Protein AF-A0A958HX29-F1 (afdb_monomer)

Nearest PDB structures (foldseek):
  5buq-assembly1_B  TM=5.689E-01  e=9.171E-02  Bacillus subtilis subsp. subtilis str. 168
  5buq-assembly1_A  TM=5.368E-01  e=3.095E-01  Bacillus subtilis subsp. subtilis str. 168
  8wkq-assembly1_WL  TM=6.192E-01  e=2.196E+00  Salmonella enterica subsp. enterica serovar Typhimurium str. LT2
  2vh2-assembly2_B  TM=7.432E-01  e=5.287E+00  Yersinia enterocolitica
  5x11-assembly3_D  TM=4.559E-01  e=6.052E+00  Bacillus spizizenii str. W23

Solvent-accessible surface area (backbone atoms only — not comparable to full-atom values): 3998 Å² total; per-residue (Å²): 136,87,74,81,82,70,56,43,68,61,52,32,62,58,51,56,70,38,80,55,32,68,43,66,48,52,53,44,84,98,46,99,55,75,47,71,51,73,43,63,27,59,73,53,49,52,49,50,28,60,78,68,74,50,88,67,91,49,76,76,70,78,108

Secondary structure (DSSP, 8-state):
-------HHHHHHHHTTSTTEEEEEEE-TT-SS-EEEEEE-HHHHHHHHHHTT---SSGGGG-

Sequence (63 aa):
AGGKNVAPQKMENMLITSRFVEQVLVIGDKRKFCSAIIVPTFPELEKYAADHQLEFRSYKDLC

Foldseek 3Di:
DPPPCDPQVVVQVVVCVDLQFPGKGWDDPPDPDIDMDTDTDQVVLVVVCVVVVNDDDDSVRSD

Mean predicted aligned error: 5.82 Å

Radius of gyration: 15.16 Å; Cα contacts (8 Å, |Δi|>4): 65; chains: 1; bounding box: 37×17×36 Å

pLDDT: mean 86.65, std 12.37, range [43.31, 96.12]

Structure (mmCIF, N/CA/C/O backbone):
data_AF-A0A958HX29-F1
#
_entry.id   AF-A0A958HX29-F1
#
loop_
_atom_site.group_PDB
_atom_site.id
_atom_site.type_symbol
_atom_site.label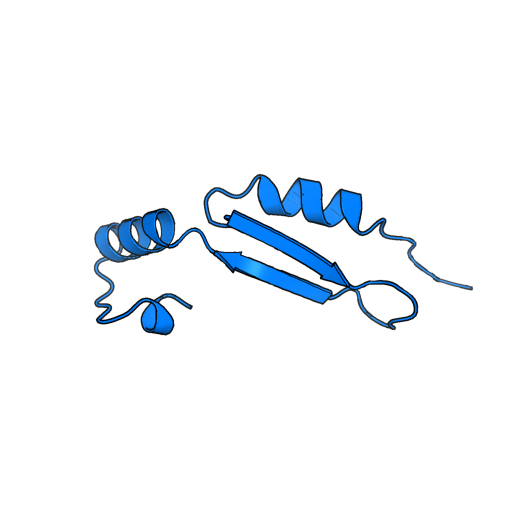_atom_id
_atom_site.label_alt_id
_atom_site.label_comp_id
_atom_site.label_asym_id
_atom_site.label_entity_id
_atom_site.label_seq_id
_atom_site.pdbx_PDB_ins_code
_atom_site.Cartn_x
_atom_site.Cartn_y
_atom_site.Cartn_z
_atom_site.occupancy
_atom_site.B_iso_or_equiv
_atom_site.auth_seq_id
_atom_site.auth_comp_id
_atom_site.auth_asym_id
_atom_site.auth_atom_id
_atom_site.pdbx_PDB_model_num
ATOM 1 N N . ALA A 1 1 ? 18.836 2.914 -26.184 1.00 43.31 1 ALA A N 1
ATOM 2 C CA . ALA A 1 1 ? 18.573 2.190 -24.924 1.00 43.31 1 ALA A CA 1
ATOM 3 C C . ALA A 1 1 ? 18.100 3.192 -23.872 1.00 43.31 1 ALA A C 1
ATOM 5 O O . ALA A 1 1 ? 18.910 3.789 -23.184 1.00 43.31 1 ALA A O 1
ATOM 6 N N . GLY A 1 2 ? 16.795 3.471 -23.830 1.00 44.19 2 GLY A N 1
ATOM 7 C CA . GLY A 1 2 ? 16.196 4.499 -22.962 1.00 44.19 2 GLY A CA 1
ATOM 8 C C . GLY A 1 2 ? 15.643 3.936 -21.653 1.00 44.19 2 GLY A C 1
ATOM 9 O O . GLY A 1 2 ? 14.581 4.363 -21.209 1.00 44.19 2 GLY A O 1
ATOM 10 N N . GLY A 1 3 ? 16.299 2.923 -21.082 1.00 54.34 3 GLY A N 1
ATOM 11 C CA . GLY A 1 3 ? 15.861 2.310 -19.833 1.00 54.34 3 GLY A CA 1
ATOM 12 C C . GLY A 1 3 ? 16.087 3.285 -18.688 1.00 54.34 3 GLY A C 1
ATOM 13 O O . GLY A 1 3 ? 17.216 3.450 -18.235 1.00 54.34 3 GLY A O 1
ATOM 14 N N . LYS A 1 4 ? 15.031 3.963 -18.232 1.00 59.38 4 LYS A N 1
ATOM 15 C CA . LYS A 1 4 ? 15.060 4.679 -16.955 1.00 59.38 4 LYS A CA 1
ATOM 16 C C . LYS A 1 4 ? 15.262 3.618 -15.868 1.00 59.38 4 LYS A C 1
ATOM 18 O O . LYS A 1 4 ? 14.301 2.983 -15.451 1.00 59.38 4 LYS A O 1
ATOM 23 N N . ASN A 1 5 ? 16.517 3.388 -15.479 1.00 63.25 5 ASN A N 1
ATOM 24 C CA . ASN A 1 5 ? 16.926 2.462 -14.422 1.00 63.25 5 ASN A CA 1
ATOM 25 C C . ASN A 1 5 ? 16.460 3.002 -13.068 1.00 63.25 5 ASN A C 1
ATOM 27 O O . ASN A 1 5 ? 17.234 3.563 -12.295 1.00 63.25 5 ASN A O 1
ATOM 31 N N . VAL A 1 6 ? 15.164 2.894 -12.799 1.00 67.44 6 VAL A N 1
ATOM 32 C CA . VAL A 1 6 ? 14.639 3.150 -11.467 1.00 67.44 6 VAL A CA 1
ATOM 33 C C . VAL A 1 6 ? 14.963 1.919 -10.632 1.00 67.44 6 VAL A C 1
ATOM 35 O O . VAL A 1 6 ? 14.417 0.846 -10.875 1.00 67.44 6 VAL A O 1
ATOM 38 N N . ALA A 1 7 ? 15.885 2.064 -9.680 1.00 79.12 7 ALA A N 1
ATOM 39 C CA . ALA A 1 7 ? 16.222 0.988 -8.757 1.00 79.12 7 ALA A CA 1
ATOM 40 C C . ALA A 1 7 ? 14.968 0.617 -7.938 1.00 79.12 7 ALA A C 1
ATOM 42 O O . ALA A 1 7 ? 14.461 1.494 -7.228 1.00 79.12 7 ALA A O 1
ATOM 43 N N . PRO A 1 8 ? 14.475 -0.638 -8.003 1.00 82.19 8 PRO A N 1
ATOM 44 C CA . PRO A 1 8 ? 13.279 -1.070 -7.274 1.00 82.19 8 PRO A CA 1
ATOM 45 C C . PRO A 1 8 ? 13.344 -0.715 -5.788 1.00 82.19 8 PRO A C 1
ATOM 47 O O . PRO A 1 8 ? 12.431 -0.088 -5.261 1.00 82.19 8 PRO A O 1
ATOM 50 N N . GLN A 1 9 ? 14.505 -0.944 -5.175 1.00 85.06 9 GLN A N 1
ATOM 51 C CA . GLN A 1 9 ? 14.767 -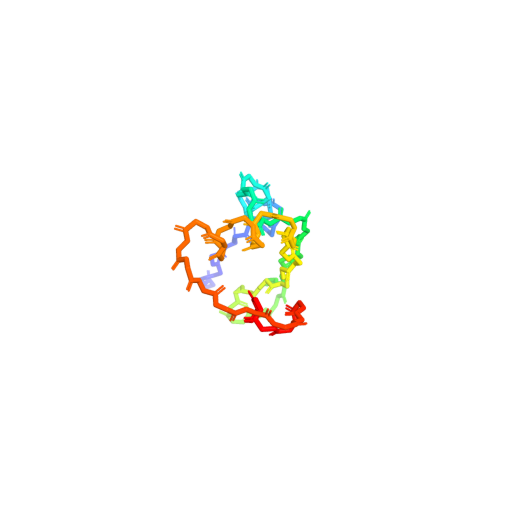0.650 -3.770 1.00 85.06 9 GLN A CA 1
ATOM 52 C C . GLN A 1 9 ? 14.599 0.834 -3.408 1.00 85.06 9 GLN A C 1
ATOM 54 O O . GLN A 1 9 ? 14.146 1.165 -2.317 1.00 85.06 9 GLN A O 1
ATOM 59 N N . LYS A 1 10 ? 14.920 1.761 -4.323 1.00 87.94 10 LYS A N 1
ATOM 60 C CA . LYS A 1 10 ? 14.696 3.194 -4.081 1.00 87.94 10 LYS A CA 1
ATOM 61 C C . LYS A 1 10 ? 13.201 3.512 -4.029 1.00 87.94 10 LYS A C 1
ATOM 63 O O . LYS A 1 10 ? 12.791 4.323 -3.207 1.00 87.94 10 LYS A O 1
ATOM 68 N N . MET A 1 11 ? 12.400 2.884 -4.890 1.00 88.88 11 MET A N 1
ATOM 69 C CA . MET A 1 11 ? 10.946 3.062 -4.868 1.00 88.88 11 MET A CA 1
ATOM 70 C C . MET A 1 11 ? 10.320 2.413 -3.637 1.00 88.88 11 MET A C 1
ATOM 72 O O . MET A 1 11 ? 9.489 3.044 -2.996 1.00 88.88 11 MET A O 1
ATOM 76 N N . GLU A 1 12 ? 10.753 1.207 -3.271 1.00 91.12 12 GLU A N 1
ATOM 77 C CA . GLU A 1 12 ? 10.296 0.519 -2.056 1.00 91.12 12 GLU A CA 1
ATOM 78 C C . GLU A 1 12 ? 10.569 1.366 -0.812 1.00 91.12 12 GLU A C 1
ATOM 80 O O . GLU A 1 12 ? 9.649 1.648 -0.047 1.00 91.12 12 GLU A O 1
ATOM 85 N N . ASN A 1 13 ? 11.798 1.874 -0.674 1.00 92.56 13 ASN A N 1
ATOM 86 C CA . ASN A 1 13 ? 12.185 2.726 0.448 1.00 92.56 13 ASN A CA 1
ATOM 87 C C . ASN A 1 13 ? 11.376 4.023 0.516 1.00 92.56 13 ASN A C 1
ATOM 89 O O . ASN A 1 13 ? 11.142 4.524 1.606 1.00 92.56 13 ASN A O 1
ATOM 93 N N . MET A 1 14 ? 10.960 4.587 -0.620 1.00 92.31 14 MET A N 1
ATOM 94 C CA . MET A 1 14 ? 10.079 5.756 -0.626 1.00 92.31 14 MET A CA 1
ATOM 95 C C . MET A 1 14 ? 8.650 5.381 -0.223 1.00 92.31 14 MET A C 1
ATOM 97 O O . MET A 1 14 ? 8.042 6.077 0.584 1.00 92.31 14 MET A O 1
ATOM 101 N N . LEU A 1 15 ? 8.112 4.287 -0.761 1.00 91.81 15 LEU A N 1
ATOM 102 C CA . LEU A 1 15 ? 6.728 3.872 -0.525 1.00 91.81 15 LEU A CA 1
ATOM 103 C C . LEU A 1 15 ? 6.490 3.427 0.923 1.00 91.81 15 LEU A C 1
ATOM 105 O O . LEU A 1 15 ? 5.469 3.799 1.494 1.00 91.81 15 LEU A O 1
ATOM 109 N N . ILE A 1 16 ? 7.448 2.731 1.543 1.00 93.75 16 ILE A N 1
ATOM 110 C CA . ILE A 1 16 ? 7.339 2.261 2.935 1.00 93.75 16 ILE A CA 1
ATOM 111 C C . ILE A 1 16 ? 7.371 3.399 3.972 1.00 93.75 16 ILE A C 1
ATOM 113 O O . ILE A 1 16 ? 7.047 3.188 5.134 1.00 93.75 16 ILE A O 1
ATOM 117 N N . THR A 1 17 ? 7.738 4.626 3.577 1.00 95.00 17 THR A N 1
ATOM 118 C CA . THR A 1 17 ? 7.618 5.799 4.469 1.00 95.00 17 THR A CA 1
ATOM 119 C C . THR A 1 17 ? 6.177 6.255 4.677 1.00 95.00 17 THR A C 1
ATOM 121 O O . THR A 1 17 ? 5.893 7.010 5.607 1.00 95.00 17 THR A O 1
ATOM 124 N N . SER A 1 18 ? 5.256 5.818 3.817 1.00 95.50 18 SER A N 1
ATOM 125 C CA . SER A 1 18 ? 3.837 6.090 3.991 1.00 95.50 18 SER A CA 1
ATOM 126 C C . SER A 1 18 ? 3.293 5.276 5.159 1.00 95.50 18 SER A C 1
ATOM 128 O O . SER A 1 18 ? 3.385 4.054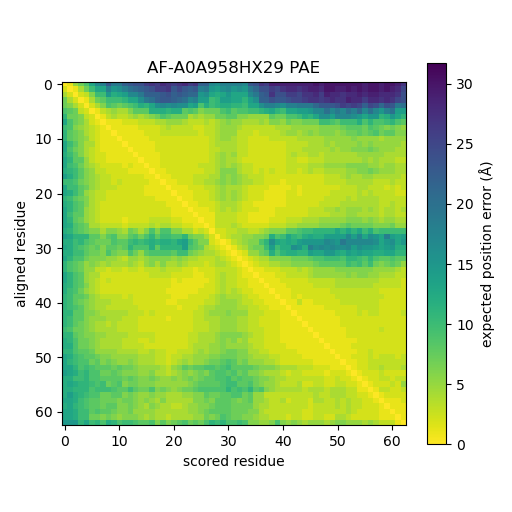 5.153 1.00 95.50 18 SER A O 1
ATOM 130 N N . ARG A 1 19 ? 2.616 5.932 6.108 1.00 94.75 19 ARG A N 1
ATOM 131 C CA . ARG A 1 19 ? 1.899 5.243 7.200 1.00 94.75 19 ARG A CA 1
ATOM 132 C C . ARG A 1 19 ? 0.866 4.222 6.707 1.00 94.75 19 ARG A C 1
ATOM 134 O O . ARG A 1 19 ? 0.540 3.286 7.423 1.00 94.75 19 ARG A O 1
ATOM 141 N N . PHE A 1 20 ? 0.370 4.392 5.482 1.00 94.81 20 PHE A N 1
ATOM 142 C CA . PHE A 1 20 ? -0.613 3.500 4.872 1.00 94.81 20 PHE A CA 1
ATOM 143 C C . PHE A 1 20 ? 0.004 2.267 4.203 1.00 94.81 20 PHE A C 1
ATOM 145 O O . PHE A 1 20 ? -0.746 1.425 3.724 1.00 94.81 20 PHE A O 1
ATOM 152 N N . VAL A 1 21 ? 1.334 2.162 4.120 1.00 95.94 21 VAL A N 1
ATOM 153 C CA . VAL A 1 21 ? 2.034 1.059 3.450 1.00 95.94 21 VAL A CA 1
ATOM 154 C C . VAL A 1 21 ? 2.759 0.227 4.499 1.00 95.94 21 VAL A C 1
ATOM 156 O O . VAL A 1 21 ? 3.741 0.679 5.078 1.00 95.94 21 VAL A O 1
ATOM 159 N N . GLU A 1 22 ? 2.301 -1.005 4.705 1.00 94.88 22 GLU A N 1
ATOM 160 C CA . GLU A 1 22 ? 2.943 -1.954 5.616 1.00 94.88 22 GLU A CA 1
ATOM 161 C C . GLU A 1 22 ? 4.071 -2.708 4.904 1.00 94.88 22 GLU A C 1
ATOM 163 O O . GLU A 1 22 ? 5.168 -2.869 5.436 1.00 94.88 22 GLU A O 1
ATOM 168 N N . GLN A 1 23 ? 3.815 -3.151 3.668 1.00 94.00 23 GLN A N 1
ATOM 169 C CA . GLN A 1 23 ? 4.797 -3.844 2.836 1.00 94.00 23 GLN A CA 1
ATOM 170 C C . GLN A 1 23 ? 4.665 -3.415 1.381 1.00 94.00 23 GLN A C 1
ATOM 172 O O . GLN A 1 23 ? 3.575 -3.116 0.890 1.00 94.00 23 GLN A O 1
ATOM 177 N N . VAL A 1 24 ? 5.784 -3.424 0.665 1.00 95.12 24 VAL A N 1
ATOM 178 C CA . VAL A 1 24 ? 5.820 -3.101 -0.757 1.00 95.12 24 VAL A CA 1
ATOM 179 C C . VAL A 1 24 ? 6.865 -3.946 -1.473 1.00 95.12 24 VAL A C 1
ATOM 181 O O . VAL A 1 24 ? 7.969 -4.132 -0.971 1.00 95.12 24 VAL A O 1
ATOM 184 N N . LEU A 1 25 ? 6.509 -4.437 -2.657 1.00 92.94 25 LEU A N 1
ATOM 185 C CA . LEU A 1 25 ? 7.406 -5.134 -3.572 1.00 92.94 25 LEU A CA 1
ATOM 186 C C . LEU A 1 25 ? 7.328 -4.480 -4.948 1.00 92.94 25 LEU A C 1
ATOM 188 O O . LEU A 1 25 ? 6.273 -4.495 -5.587 1.00 92.94 25 LEU A O 1
ATOM 192 N N . VAL A 1 26 ? 8.441 -3.934 -5.429 1.00 90.88 26 VAL A N 1
ATOM 193 C CA . VAL A 1 26 ? 8.511 -3.265 -6.730 1.00 90.88 26 VAL A CA 1
ATOM 194 C C . VAL A 1 26 ? 9.036 -4.224 -7.795 1.00 90.88 26 VAL A C 1
ATOM 196 O O . VAL A 1 26 ? 10.130 -4.773 -7.714 1.00 90.88 26 VAL A O 1
ATOM 199 N N . ILE A 1 27 ? 8.254 -4.388 -8.860 1.00 87.81 27 ILE A N 1
ATOM 200 C CA . ILE A 1 27 ? 8.542 -5.258 -9.998 1.00 87.81 27 ILE A CA 1
ATOM 201 C C . ILE A 1 27 ? 8.879 -4.375 -11.201 1.00 87.81 27 ILE A C 1
ATOM 203 O O . ILE A 1 27 ? 7.992 -3.817 -11.851 1.00 87.81 27 ILE A O 1
ATOM 207 N N . GLY A 1 28 ? 10.173 -4.247 -11.497 1.00 79.19 28 GLY A N 1
ATOM 208 C CA . GLY A 1 28 ? 10.680 -3.437 -12.613 1.00 79.19 28 GLY A CA 1
ATOM 209 C C . GLY A 1 28 ? 11.585 -4.178 -13.600 1.00 79.19 28 GLY A C 1
ATOM 210 O O . GLY A 1 28 ? 11.832 -3.657 -14.687 1.00 79.19 28 GLY A O 1
ATOM 211 N N . ASP A 1 29 ? 12.069 -5.381 -13.271 1.00 72.88 29 ASP A N 1
ATOM 212 C CA . ASP A 1 29 ? 13.040 -6.077 -14.125 1.00 72.88 29 ASP A CA 1
ATOM 213 C C . 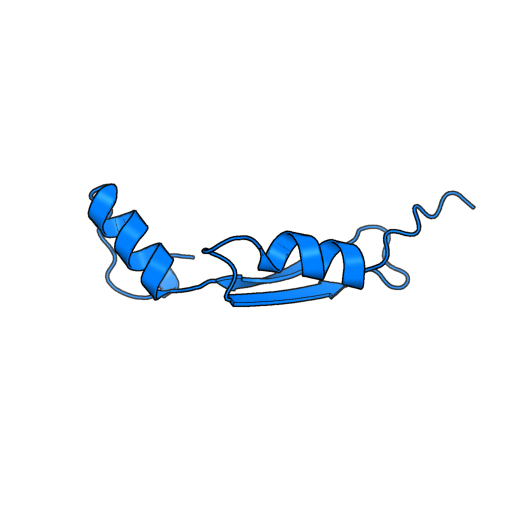ASP A 1 29 ? 12.420 -6.494 -15.470 1.00 72.88 29 ASP A C 1
ATOM 215 O O . ASP A 1 29 ? 11.372 -7.141 -15.521 1.00 72.88 29 ASP A O 1
ATOM 219 N N . LYS A 1 30 ? 13.063 -6.080 -16.571 1.00 69.38 30 LYS A N 1
ATOM 220 C CA . LYS A 1 30 ? 12.681 -6.350 -17.975 1.00 69.38 30 LYS A CA 1
ATOM 221 C C . LYS A 1 30 ? 11.233 -6.003 -18.361 1.00 69.38 30 LYS A C 1
ATOM 223 O O . LYS A 1 30 ? 10.753 -6.451 -19.405 1.00 69.38 30 LYS A O 1
ATOM 228 N N . ARG A 1 31 ? 10.528 -5.181 -17.579 1.00 69.62 31 ARG A N 1
ATOM 229 C CA . ARG A 1 31 ? 9.170 -4.717 -17.904 1.00 69.62 31 ARG A CA 1
ATOM 230 C C . ARG A 1 31 ? 9.198 -3.317 -18.507 1.00 69.62 31 ARG A C 1
ATOM 232 O O . ARG A 1 31 ? 10.018 -2.481 -18.149 1.00 69.62 31 ARG A O 1
ATOM 239 N N . LYS A 1 32 ? 8.255 -3.043 -19.417 1.00 73.31 32 LYS A N 1
ATOM 240 C CA . LYS A 1 32 ? 8.067 -1.701 -20.005 1.00 73.31 32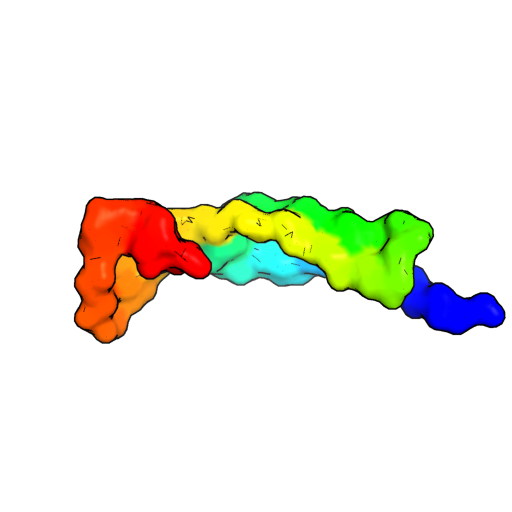 LYS A CA 1
ATOM 241 C C . LYS A 1 32 ? 7.677 -0.647 -18.957 1.00 73.31 32 LYS A C 1
ATOM 243 O O . LYS A 1 32 ? 7.890 0.538 -19.190 1.00 73.31 32 LYS A O 1
ATOM 248 N N . PHE A 1 33 ? 7.128 -1.085 -17.823 1.00 78.88 33 PHE A N 1
ATOM 249 C CA . PHE A 1 33 ? 6.684 -0.248 -16.713 1.00 78.88 33 PHE A CA 1
ATOM 250 C C . PHE A 1 33 ? 7.127 -0.867 -15.387 1.00 78.88 33 PHE A C 1
ATOM 252 O O . PHE A 1 33 ? 7.111 -2.090 -15.245 1.00 78.88 33 PHE A O 1
ATOM 259 N N . CYS A 1 34 ? 7.484 -0.022 -14.420 1.00 82.56 34 CYS A N 1
ATOM 260 C CA . CYS A 1 34 ? 7.614 -0.448 -13.031 1.00 82.56 34 CYS A CA 1
ATOM 261 C C . CYS A 1 34 ? 6.214 -0.598 -12.428 1.00 82.56 34 CYS A C 1
ATOM 263 O O . CYS A 1 34 ? 5.386 0.304 -12.551 1.00 82.56 34 CYS A O 1
ATOM 265 N N . SER A 1 35 ? 5.959 -1.725 -11.779 1.00 89.75 35 SER A N 1
ATOM 266 C CA . SER A 1 35 ? 4.738 -1.988 -11.014 1.00 89.75 35 SER A CA 1
ATOM 267 C C . SER A 1 35 ? 5.101 -2.229 -9.552 1.00 89.75 35 SER A C 1
ATOM 269 O O . SER A 1 35 ? 6.254 -2.527 -9.252 1.00 89.75 35 SER A O 1
ATOM 271 N N . ALA A 1 36 ? 4.136 -2.124 -8.644 1.00 91.50 36 ALA A N 1
ATOM 272 C CA . ALA A 1 36 ? 4.338 -2.440 -7.236 1.00 91.50 36 ALA A CA 1
ATOM 273 C C . ALA A 1 36 ? 3.157 -3.256 -6.705 1.00 91.50 36 ALA A C 1
ATOM 275 O O . ALA A 1 36 ? 2.016 -3.010 -7.091 1.00 91.50 36 ALA A O 1
ATOM 276 N N . ILE A 1 37 ? 3.445 -4.218 -5.834 1.00 93.38 37 ILE A N 1
ATOM 277 C CA . ILE A 1 37 ? 2.456 -4.876 -4.980 1.00 93.38 37 ILE A CA 1
ATOM 278 C C . ILE A 1 37 ? 2.574 -4.214 -3.613 1.00 93.38 37 ILE A C 1
ATOM 280 O O . ILE A 1 37 ? 3.678 -4.126 -3.080 1.00 93.38 37 ILE A O 1
ATOM 284 N N . ILE A 1 38 ? 1.459 -3.725 -3.078 1.00 94.44 38 ILE A N 1
ATOM 285 C CA . ILE A 1 38 ? 1.407 -3.009 -1.802 1.00 94.44 38 ILE A CA 1
ATOM 286 C C . ILE A 1 38 ? 0.461 -3.757 -0.868 1.00 94.44 38 ILE A C 1
ATOM 288 O O . ILE A 1 38 ? -0.669 -4.060 -1.249 1.00 94.44 38 ILE A O 1
ATOM 292 N N . VAL A 1 39 ? 0.928 -4.028 0.348 1.00 94.94 39 VAL A N 1
ATOM 293 C CA . VAL A 1 39 ? 0.087 -4.436 1.474 1.00 94.94 39 VAL A CA 1
ATOM 294 C C . VAL A 1 39 ? -0.168 -3.187 2.313 1.00 94.94 39 VAL A C 1
ATOM 296 O O . VAL A 1 39 ? 0.798 -2.587 2.799 1.00 94.94 39 VAL A O 1
ATOM 299 N N . PRO A 1 40 ? -1.426 -2.744 2.444 1.00 95.25 40 PRO A N 1
ATOM 300 C CA . PRO A 1 40 ? -1.726 -1.558 3.216 1.00 95.25 40 PRO A CA 1
ATOM 301 C C . PRO A 1 40 ? -1.734 -1.843 4.716 1.00 95.25 40 PRO A C 1
ATOM 303 O O . PRO A 1 40 ? -2.047 -2.947 5.155 1.00 95.25 40 PRO A O 1
ATOM 306 N N . THR A 1 41 ? -1.476 -0.803 5.500 1.00 96.00 41 THR A N 1
ATOM 307 C CA . THR A 1 41 ? -1.628 -0.840 6.956 1.00 96.00 41 THR A CA 1
ATOM 308 C C . THR A 1 41 ? -3.111 -0.734 7.314 1.00 96.00 41 THR A C 1
ATOM 310 O O . THR A 1 41 ? -3.658 0.367 7.397 1.00 96.00 41 THR A O 1
ATOM 313 N N . PHE A 1 42 ? -3.780 -1.866 7.541 1.00 9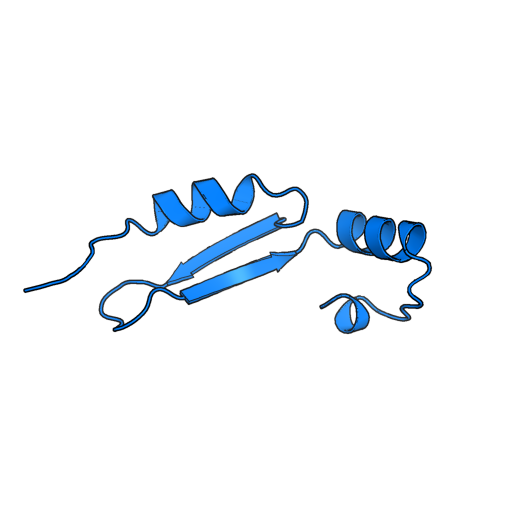3.56 42 PHE A N 1
ATOM 314 C CA . PHE A 1 42 ? -5.219 -1.882 7.837 1.00 93.56 42 PHE A CA 1
ATOM 315 C C . PHE A 1 42 ? -5.636 -1.023 9.043 1.00 93.56 42 PHE A C 1
ATOM 317 O O . PHE A 1 42 ? -6.611 -0.289 8.896 1.00 93.56 42 PHE A O 1
ATOM 324 N N . PRO A 1 43 ? -4.907 -0.990 10.178 1.00 94.38 43 PRO A N 1
ATOM 325 C CA . PRO A 1 43 ? -5.254 -0.099 11.290 1.00 94.38 43 PRO A CA 1
ATOM 326 C C . PRO A 1 43 ? -5.289 1.392 10.910 1.00 94.38 43 PRO A C 1
ATOM 328 O O . PRO A 1 43 ? -6.149 2.139 11.373 1.00 94.38 43 PRO A O 1
ATOM 331 N N . GLU A 1 44 ? -4.381 1.840 10.035 1.00 95.31 44 GLU A N 1
ATOM 332 C CA . GLU A 1 44 ? -4.371 3.228 9.553 1.00 95.31 44 GLU A CA 1
ATOM 333 C C . GLU A 1 44 ? -5.513 3.491 8.562 1.00 95.31 44 GLU A C 1
ATOM 335 O O . GLU A 1 44 ? -6.057 4.596 8.540 1.00 95.31 44 GLU A O 1
ATOM 340 N N . LEU A 1 45 ? -5.916 2.486 7.772 1.00 94.38 45 LEU A N 1
ATOM 341 C CA . LEU A 1 45 ? -7.086 2.577 6.894 1.00 94.38 45 LEU A CA 1
ATOM 342 C C . LEU A 1 45 ? -8.403 2.612 7.676 1.00 94.38 45 LEU A C 1
ATOM 344 O O . LEU A 1 45 ? -9.270 3.417 7.351 1.00 94.38 45 LEU A O 1
ATOM 348 N N . GLU A 1 46 ? -8.549 1.797 8.723 1.00 94.00 46 GLU A N 1
ATOM 349 C CA . GLU A 1 46 ? -9.714 1.830 9.616 1.00 94.00 46 GLU A CA 1
ATOM 350 C C . GLU A 1 46 ? -9.848 3.199 10.286 1.00 94.00 46 GLU A C 1
ATOM 352 O O . GLU A 1 46 ? -10.928 3.790 10.300 1.00 94.00 46 GLU A O 1
ATOM 357 N N . LYS A 1 47 ? -8.733 3.738 10.795 1.00 94.94 47 LYS A N 1
ATOM 358 C CA . LYS A 1 47 ? -8.693 5.081 11.377 1.00 94.94 47 LYS A CA 1
ATOM 359 C C . LYS A 1 47 ? -9.082 6.145 10.356 1.00 94.94 47 LYS A C 1
ATOM 361 O O . LYS A 1 47 ? -9.904 7.003 10.656 1.00 94.94 47 LYS A O 1
ATOM 366 N N . TYR A 1 48 ? -8.529 6.073 9.145 1.00 94.75 48 TYR A N 1
ATOM 367 C CA . TYR A 1 48 ? -8.896 6.981 8.063 1.00 94.75 48 TYR A CA 1
ATOM 368 C C . TYR A 1 48 ? -10.394 6.900 7.742 1.00 94.75 48 TYR A C 1
ATOM 370 O O . TYR A 1 48 ? -11.043 7.937 7.624 1.00 94.75 48 TYR A O 1
ATOM 378 N N . ALA A 1 49 ? -10.953 5.691 7.653 1.00 94.56 49 ALA A N 1
ATOM 379 C CA . ALA A 1 49 ? -12.373 5.481 7.410 1.00 94.56 49 ALA A CA 1
ATOM 380 C C . ALA A 1 49 ? -13.239 6.070 8.533 1.00 94.56 49 ALA A C 1
ATOM 382 O O . ALA A 1 49 ? -14.196 6.786 8.246 1.00 94.56 49 ALA A O 1
ATOM 383 N N . ALA A 1 50 ? -12.864 5.859 9.797 1.00 93.69 50 ALA A N 1
ATOM 384 C CA . ALA A 1 50 ? -13.554 6.440 10.945 1.00 93.69 50 ALA A CA 1
ATOM 385 C C . ALA A 1 50 ? -13.511 7.980 10.933 1.00 93.69 50 ALA A C 1
ATOM 387 O O . ALA A 1 50 ? -14.552 8.622 11.083 1.00 93.69 50 ALA A O 1
ATOM 388 N N . ASP A 1 51 ? -12.337 8.569 10.681 1.00 96.12 51 ASP A N 1
ATOM 389 C CA . ASP A 1 51 ? -12.139 10.025 10.611 1.00 96.12 51 ASP A CA 1
ATOM 390 C C . ASP A 1 51 ? -12.958 10.672 9.474 1.00 96.12 51 ASP A C 1
ATOM 392 O O . ASP A 1 51 ? -13.356 11.832 9.576 1.00 96.12 51 ASP A O 1
ATOM 396 N N . HIS A 1 52 ? -13.231 9.922 8.400 1.00 94.88 52 HIS A N 1
ATOM 397 C CA . HIS A 1 52 ? -13.963 10.390 7.215 1.00 94.88 52 HIS A CA 1
ATOM 398 C C . HIS A 1 52 ? -15.408 9.874 7.140 1.00 94.88 52 HIS A C 1
ATOM 400 O O . HIS A 1 52 ? -16.066 10.080 6.123 1.00 94.88 52 HIS A O 1
ATOM 406 N N . GLN A 1 53 ? -15.912 9.228 8.199 1.00 94.81 53 GLN A N 1
ATOM 407 C CA . GLN A 1 53 ? -17.274 8.675 8.263 1.00 94.81 53 GLN A CA 1
ATOM 408 C C . GLN A 1 53 ? -17.584 7.682 7.124 1.00 94.81 53 GLN A C 1
ATOM 410 O O . GLN A 1 53 ? -18.706 7.616 6.622 1.00 94.81 53 GLN A O 1
ATOM 415 N N . LEU A 1 54 ? -16.581 6.908 6.706 1.00 93.75 54 LEU A N 1
ATOM 416 C CA . LEU A 1 54 ? -16.727 5.849 5.714 1.00 93.75 54 LEU A CA 1
ATOM 417 C C . LEU A 1 54 ? -17.153 4.555 6.412 1.00 93.75 54 LEU A C 1
ATOM 419 O O . LEU A 1 54 ? -16.447 4.040 7.279 1.00 93.75 54 LEU A O 1
ATOM 423 N N . GLU A 1 55 ? -18.305 4.012 6.022 1.00 91.38 55 GLU A N 1
ATOM 424 C CA . GLU A 1 55 ? -18.746 2.700 6.492 1.00 91.38 55 GLU A CA 1
ATOM 425 C C . GLU A 1 55 ? -17.964 1.587 5.786 1.00 91.38 55 GLU A C 1
ATOM 427 O O . GLU A 1 55 ? -17.915 1.528 4.558 1.00 91.38 55 GLU A O 1
ATOM 432 N N . PHE A 1 56 ? -17.406 0.660 6.562 1.00 92.00 56 PHE A N 1
ATOM 433 C CA . PHE A 1 56 ? -16.770 -0.552 6.055 1.00 92.00 56 PHE A CA 1
ATOM 434 C C . PHE A 1 56 ? -17.231 -1.756 6.880 1.00 92.00 56 PHE A C 1
ATOM 436 O O . PHE A 1 56 ? -17.533 -1.633 8.068 1.00 92.00 56 PHE A O 1
ATOM 443 N N . ARG A 1 57 ? -17.328 -2.932 6.253 1.00 89.88 57 ARG A N 1
ATOM 444 C CA . ARG A 1 57 ? -17.750 -4.179 6.921 1.00 89.8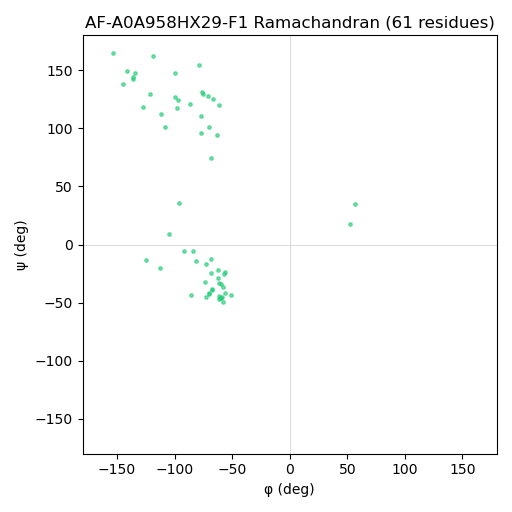8 57 ARG A CA 1
ATOM 445 C C . ARG A 1 57 ? -16.621 -5.194 7.005 1.00 89.88 57 ARG A C 1
ATOM 447 O O . ARG A 1 57 ? -16.680 -6.125 7.802 1.00 89.88 57 ARG A O 1
ATOM 454 N N . SER A 1 58 ? -15.610 -5.034 6.163 1.00 90.44 58 SER A N 1
ATOM 455 C CA . SER A 1 58 ? -14.454 -5.907 6.078 1.00 90.44 58 SER A CA 1
ATOM 456 C C . SER A 1 58 ? -13.245 -5.151 5.539 1.00 90.44 58 SER A C 1
ATOM 458 O O . SER A 1 58 ? -13.379 -4.112 4.896 1.00 90.44 58 SER A O 1
ATOM 460 N N . TYR A 1 59 ? -12.058 -5.728 5.708 1.00 87.25 59 TYR A N 1
ATOM 461 C CA . TYR A 1 59 ? -10.824 -5.210 5.110 1.00 87.25 59 TYR A CA 1
ATOM 462 C C . TYR A 1 59 ? -10.865 -5.081 3.592 1.00 87.25 59 TYR A C 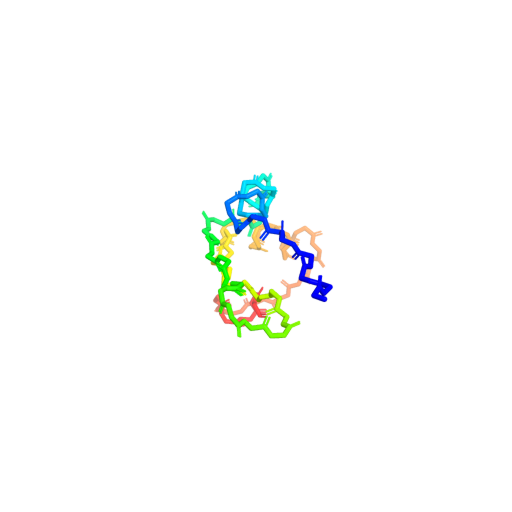1
ATOM 464 O O . TYR A 1 59 ? -10.162 -4.250 3.028 1.00 87.25 59 TYR A O 1
ATOM 472 N N . LYS A 1 60 ? -11.712 -5.868 2.925 1.00 89.62 60 LYS A N 1
ATOM 473 C CA . LYS A 1 60 ? -11.892 -5.775 1.480 1.00 89.62 60 LYS A CA 1
ATOM 474 C C . LYS A 1 60 ? -12.570 -4.469 1.058 1.00 89.62 60 LYS A C 1
ATOM 476 O O . LYS A 1 60 ? -12.377 -4.055 -0.071 1.00 89.62 60 LYS A O 1
ATOM 481 N N . ASP A 1 61 ? -13.337 -3.835 1.941 1.00 89.88 61 ASP A N 1
ATOM 482 C CA . ASP A 1 61 ? -14.017 -2.571 1.638 1.00 89.88 61 ASP A CA 1
ATOM 483 C C . ASP A 1 61 ? -13.076 -1.361 1.784 1.00 89.88 61 ASP A C 1
ATOM 485 O O . ASP A 1 61 ? -13.401 -0.265 1.334 1.00 89.88 61 ASP A O 1
ATOM 489 N N . LEU A 1 62 ? -11.914 -1.557 2.419 1.00 87.19 62 LEU A N 1
ATOM 490 C CA . LEU A 1 62 ? -10.891 -0.530 2.632 1.00 87.19 62 LEU A CA 1
ATOM 491 C C . LEU A 1 62 ? -9.825 -0.494 1.519 1.00 87.19 62 LEU A C 1
ATOM 493 O O . LEU A 1 62 ? -8.967 0.389 1.538 1.00 87.19 62 LE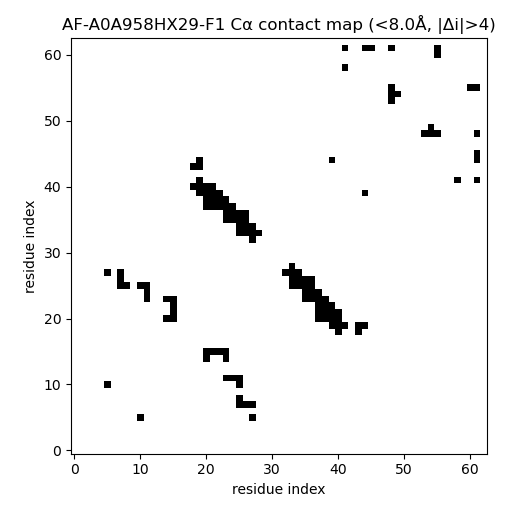U A O 1
ATOM 497 N N . CYS A 1 63 ? -9.872 -1.437 0.573 1.00 82.69 63 CYS A N 1
ATOM 498 C CA . CYS A 1 63 ? -8.917 -1.614 -0.526 1.00 82.69 63 CYS A CA 1
ATOM 499 C C . CYS A 1 63 ? -9.624 -1.561 -1.882 1.00 82.69 63 CYS A C 1
ATOM 501 O O . CYS A 1 63 ? -9.055 -0.945 -2.810 1.00 82.69 63 CYS A O 1
#